Protein AF-A0A2V7U516-F1 (afdb_monomer)

Foldseek 3Di:
DQDDLVNLLVLLQVLQQVLQVLQVFQKKFKDFQQDTDYIDHDPPDPCVVVVRVLCNVLVNVVLCVVVCVVDDDCPQVSCPPPQQFKWKWKAWLSGMIMITTHNDNVVSVVVSPVSVQVSSVSVCSSPVQSQAHPVRHHDPPPGTDIDIDIGHGDD

Radius of gyration: 14.89 Å; Cα contacts (8 Å, |Δi|>4): 260; chains: 1; bounding box: 39×30×47 Å

pLDDT: mean 84.73, std 13.46, range [38.34, 97.31]

Mean predicted aligned error: 6.17 Å

Solvent-accessible surface area (backbone atoms only — not comparable to full-atom values): 8641 Å² total; per-residue (Å²): 132,84,81,51,69,65,58,39,52,51,52,42,50,53,37,46,40,49,42,19,57,72,38,65,26,56,30,23,36,34,28,36,72,67,38,74,77,47,74,33,76,35,96,82,59,87,57,54,69,61,52,53,49,51,49,41,76,39,29,50,62,56,70,48,48,81,68,33,75,81,46,100,59,76,72,69,64,77,52,65,93,45,64,84,37,12,32,34,35,36,27,40,29,74,49,36,35,38,43,28,36,13,79,50,28,74,86,29,53,73,71,40,49,62,50,49,54,55,39,49,54,41,48,34,74,66,39,62,73,52,54,21,31,80,85,66,50,64,56,92,82,80,60,82,50,73,52,77,47,68,45,74,41,72,128

Nearest PDB structures (foldseek):
  6hjm-assembly9_P  TM=5.797E-01  e=9.572E-05  Myxococcus xanthus
  6hjm-assembly2_E  TM=5.853E-01  e=1.375E-04  Myxococcus xanthus
  6izw-assembly1_B  TM=5.932E-01  e=2.515E-04  Myxococcus xanthus DK 1622
  4arz-assembly1_B  TM=5.040E-01  e=5.098E-02  Saccharomyces cerevisiae
  5yk3-assembly2_B  TM=4.977E-01  e=1.705E-01  Homo sapiens

Secondary structure (DSSP, 8-state):
-PPPHHHHHHHHHHHHHHHHHHTT-SEEEEEETTEEEEEEE-TT-S-HHHHHHHHHHHHHHHTTHHHHTTS---SGGGGTT--S-EEEEEEETTTEEEEEEES-HHHHTTTTHHHHHHHHHHHHHH-GGGGB-TTS-B-TTSS--EEEEEEPPP-

Structure (mmCIF, N/CA/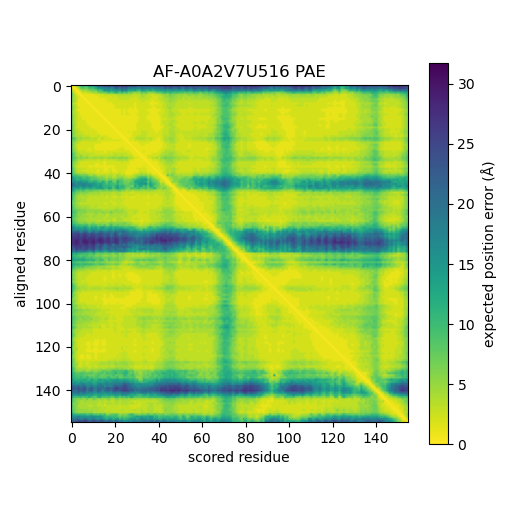C/O backbone):
data_AF-A0A2V7U516-F1
#
_entry.id   AF-A0A2V7U516-F1
#
loop_
_atom_site.group_PDB
_atom_site.id
_atom_site.type_symbol
_atom_site.label_atom_id
_atom_site.label_alt_id
_atom_site.label_comp_id
_atom_site.label_asym_id
_atom_site.label_entity_id
_atom_site.label_seq_id
_atom_site.pdbx_PDB_ins_code
_atom_site.Cartn_x
_atom_site.Cartn_y
_atom_site.Cartn_z
_atom_site.occupancy
_atom_site.B_iso_or_equiv
_atom_site.auth_seq_id
_atom_site.auth_comp_id
_atom_site.auth_asym_id
_atom_site.auth_atom_id
_atom_site.pdbx_PDB_model_num
ATOM 1 N N . MET A 1 1 ? 10.499 -7.583 -26.159 1.00 53.16 1 MET A N 1
ATOM 2 C CA . MET A 1 1 ? 9.711 -6.338 -26.251 1.00 53.16 1 MET A CA 1
ATOM 3 C C . MET A 1 1 ? 9.783 -5.687 -24.881 1.00 53.16 1 MET A C 1
ATOM 5 O O . MET A 1 1 ? 9.352 -6.319 -23.928 1.00 53.16 1 MET A O 1
ATOM 9 N N . PHE A 1 2 ? 10.430 -4.529 -24.758 1.00 65.62 2 PHE A N 1
ATOM 10 C CA . PHE A 1 2 ? 10.451 -3.785 -23.496 1.00 65.62 2 PHE A CA 1
ATOM 11 C C . PHE A 1 2 ? 9.047 -3.207 -23.264 1.00 65.62 2 PHE A C 1
ATOM 13 O O . PHE A 1 2 ? 8.486 -2.602 -24.178 1.00 65.62 2 PHE A O 1
ATOM 20 N N . GLU A 1 3 ? 8.445 -3.458 -22.099 1.00 76.94 3 GLU A N 1
ATOM 21 C CA . GLU A 1 3 ? 7.191 -2.798 -21.708 1.00 76.94 3 GLU A CA 1
ATOM 22 C C . GLU A 1 3 ? 7.465 -1.294 -21.551 1.00 76.94 3 GLU A C 1
ATOM 24 O O . GLU A 1 3 ? 8.497 -0.905 -21.001 1.00 76.94 3 GLU A O 1
ATOM 29 N N . SER A 1 4 ? 6.579 -0.434 -22.066 1.00 90.56 4 SER A N 1
ATOM 30 C CA . SER A 1 4 ? 6.729 1.009 -21.871 1.00 90.56 4 SER A CA 1
ATOM 31 C C . SER A 1 4 ? 6.478 1.369 -20.408 1.00 90.56 4 SER A C 1
ATOM 33 O O . SER A 1 4 ? 5.684 0.731 -19.712 1.00 90.56 4 SER A O 1
ATOM 35 N N . ARG A 1 5 ? 7.135 2.432 -19.939 1.00 91.38 5 ARG A N 1
ATOM 36 C CA . ARG A 1 5 ? 6.955 2.936 -18.573 1.00 91.38 5 ARG A CA 1
ATOM 37 C C . ARG A 1 5 ? 5.501 3.323 -18.278 1.00 91.38 5 ARG A C 1
ATOM 39 O O . ARG A 1 5 ? 5.035 3.105 -17.167 1.00 91.38 5 ARG A O 1
ATOM 46 N N . GLU A 1 6 ? 4.791 3.853 -19.271 1.00 93.44 6 GLU A N 1
ATOM 47 C CA . GLU A 1 6 ? 3.363 4.188 -19.175 1.00 93.44 6 GLU A CA 1
ATOM 48 C C . GLU A 1 6 ? 2.504 2.942 -18.963 1.00 93.44 6 GLU A C 1
ATOM 50 O O . GLU A 1 6 ? 1.717 2.899 -18.023 1.00 93.44 6 GLU A O 1
ATOM 55 N N . ARG A 1 7 ? 2.734 1.882 -19.748 1.00 94.06 7 ARG A N 1
ATOM 56 C CA . ARG A 1 7 ? 2.015 0.616 -19.583 1.00 94.06 7 ARG A CA 1
ATOM 57 C C . ARG A 1 7 ? 2.249 0.006 -18.201 1.00 94.06 7 ARG A C 1
ATOM 59 O O . ARG A 1 7 ? 1.310 -0.472 -17.580 1.00 94.06 7 ARG A O 1
ATOM 66 N N . LEU A 1 8 ? 3.484 0.053 -17.701 1.00 94.62 8 LEU A N 1
ATOM 67 C CA . LEU A 1 8 ? 3.796 -0.405 -16.344 1.00 94.62 8 LEU A CA 1
ATOM 68 C C . LEU A 1 8 ? 3.081 0.430 -15.273 1.00 94.62 8 LEU A C 1
ATOM 70 O O . LEU A 1 8 ? 2.598 -0.134 -14.297 1.00 94.62 8 LEU A O 1
ATOM 74 N N . ALA A 1 9 ? 2.991 1.752 -15.449 1.00 96.12 9 ALA A N 1
ATOM 75 C CA . ALA A 1 9 ? 2.237 2.617 -14.544 1.00 96.12 9 ALA A CA 1
ATOM 76 C C . ALA A 1 9 ? 0.739 2.273 -14.542 1.00 96.12 9 ALA A C 1
ATOM 78 O O . ALA A 1 9 ? 0.125 2.234 -13.477 1.00 96.12 9 ALA A O 1
ATOM 79 N N . ASP A 1 10 ? 0.157 1.982 -15.705 1.00 96.31 10 ASP A N 1
ATOM 80 C CA . ASP A 1 10 ? -1.246 1.577 -15.812 1.00 96.31 10 ASP A CA 1
ATOM 81 C C . ASP A 1 10 ? -1.497 0.204 -15.188 1.00 96.31 10 ASP A C 1
ATOM 83 O O . ASP A 1 10 ? -2.472 0.044 -14.452 1.00 96.31 10 ASP A O 1
ATOM 87 N N . ASP A 1 11 ? -0.600 -0.761 -15.400 1.00 96.06 11 ASP A N 1
ATOM 88 C CA . ASP A 1 11 ? -0.662 -2.073 -14.748 1.00 96.06 11 ASP A CA 1
ATOM 89 C C . ASP A 1 11 ? -0.579 -1.934 -13.215 1.00 96.06 11 ASP A C 1
ATOM 91 O O . ASP A 1 11 ? -1.328 -2.589 -12.489 1.00 96.06 11 ASP A O 1
ATOM 95 N N . ILE A 1 12 ? 0.294 -1.051 -12.710 1.00 97.25 12 ILE A N 1
ATOM 96 C CA . ILE A 1 12 ? 0.409 -0.742 -11.275 1.00 97.25 12 ILE A CA 1
ATOM 97 C C . ILE A 1 12 ? -0.903 -0.168 -10.736 1.00 97.25 12 ILE A C 1
ATOM 99 O O . ILE A 1 12 ? -1.378 -0.633 -9.702 1.00 97.25 12 ILE A O 1
ATOM 103 N N . ARG A 1 13 ? -1.517 0.800 -11.429 1.00 97.06 13 ARG A N 1
ATOM 104 C CA . ARG A 1 13 ? -2.806 1.383 -11.014 1.00 97.06 13 ARG A CA 1
ATOM 105 C C . ARG A 1 13 ? -3.927 0.347 -11.002 1.00 97.06 13 ARG A C 1
ATOM 107 O O . ARG A 1 13 ? -4.697 0.313 -10.049 1.00 97.06 13 ARG A O 1
ATOM 114 N N . HIS A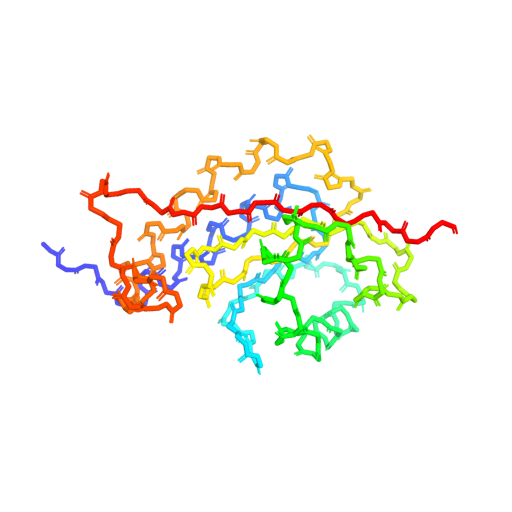 1 14 ? -3.994 -0.522 -12.011 1.00 96.19 14 HIS A N 1
ATOM 115 C CA . HIS A 1 14 ? -4.990 -1.596 -12.059 1.00 96.19 14 HIS A CA 1
ATOM 116 C C . HIS A 1 14 ? -4.816 -2.591 -10.910 1.00 96.19 14 HIS A C 1
ATOM 118 O O . HIS A 1 14 ? -5.796 -2.973 -10.275 1.00 96.19 14 HIS A O 1
ATOM 124 N N . LEU A 1 15 ? -3.578 -2.995 -10.615 1.00 96.69 15 LEU A N 1
ATOM 125 C CA . LEU A 1 15 ? -3.292 -3.893 -9.497 1.00 96.69 15 LEU A CA 1
ATOM 126 C C . LEU A 1 15 ? -3.583 -3.229 -8.148 1.00 96.69 15 LEU A C 1
ATOM 128 O O . LEU A 1 15 ? -4.153 -3.875 -7.275 1.00 96.69 15 LEU A O 1
ATOM 132 N N . LEU A 1 16 ? -3.251 -1.947 -7.988 1.00 97.19 16 LEU A N 1
ATOM 133 C CA . LEU A 1 16 ? -3.580 -1.172 -6.791 1.00 97.19 16 LEU A CA 1
ATOM 134 C C . LEU A 1 16 ? -5.099 -1.094 -6.570 1.00 97.19 16 LEU A C 1
ATOM 136 O O . LEU A 1 16 ? -5.571 -1.349 -5.464 1.00 97.19 16 LEU A O 1
ATOM 140 N N . ALA A 1 17 ? -5.866 -0.815 -7.626 1.00 95.69 17 ALA A N 1
ATOM 141 C CA . ALA A 1 17 ? -7.324 -0.803 -7.568 1.00 95.69 17 ALA A CA 1
ATOM 142 C C . ALA A 1 17 ? -7.910 -2.191 -7.259 1.00 95.69 17 ALA A C 1
ATOM 144 O O . ALA A 1 17 ? -8.879 -2.287 -6.510 1.00 95.69 17 ALA A O 1
ATOM 145 N N . ALA A 1 18 ? -7.311 -3.264 -7.785 1.00 94.94 18 ALA A N 1
ATOM 146 C CA . ALA A 1 18 ? -7.719 -4.631 -7.473 1.00 94.94 18 ALA A CA 1
ATOM 147 C C . ALA A 1 18 ? -7.471 -4.982 -5.998 1.00 94.94 18 ALA A C 1
ATOM 149 O O . ALA A 1 18 ? -8.347 -5.560 -5.368 1.00 94.94 18 ALA A O 1
ATOM 150 N N . VAL A 1 19 ? -6.320 -4.592 -5.432 1.00 95.44 19 VAL A N 1
ATOM 151 C CA . VAL A 1 19 ? -6.044 -4.772 -3.995 1.00 95.44 19 VAL A CA 1
ATOM 152 C C . VAL A 1 19 ? -7.051 -3.997 -3.147 1.00 95.44 19 VAL A C 1
ATOM 154 O O . VAL A 1 19 ? -7.599 -4.558 -2.206 1.00 95.44 19 VAL A O 1
ATOM 157 N N . ARG A 1 20 ? -7.329 -2.733 -3.499 1.00 95.62 20 ARG A N 1
ATOM 158 C CA . ARG A 1 20 ? -8.353 -1.932 -2.818 1.00 95.62 20 ARG A CA 1
ATOM 159 C C . ARG A 1 20 ? -9.711 -2.629 -2.847 1.00 95.62 20 ARG A C 1
ATOM 161 O O . ARG A 1 20 ? -10.354 -2.726 -1.815 1.00 95.62 20 ARG A O 1
ATOM 168 N N . HIS A 1 21 ? -10.143 -3.095 -4.017 1.00 94.44 21 HIS A N 1
ATOM 169 C CA . HIS A 1 21 ? -11.448 -3.731 -4.176 1.00 94.44 21 HIS A CA 1
ATOM 170 C C . HIS A 1 21 ? -11.555 -5.049 -3.399 1.00 94.44 21 HIS A C 1
ATOM 172 O O . HIS A 1 21 ? -12.565 -5.276 -2.746 1.00 94.44 21 HIS A O 1
ATOM 178 N N . GLU A 1 22 ? -10.508 -5.878 -3.419 1.00 94.31 22 GLU A N 1
ATOM 179 C CA . GLU A 1 22 ? -10.447 -7.123 -2.638 1.00 94.31 22 GLU A CA 1
ATOM 180 C C . GLU A 1 22 ? -10.549 -6.859 -1.128 1.00 94.31 22 GLU A C 1
ATOM 182 O O . GLU A 1 22 ? -11.123 -7.655 -0.394 1.00 94.31 22 GLU A O 1
ATOM 187 N N . ALA A 1 23 ? -10.010 -5.727 -0.672 1.00 93.56 23 ALA A N 1
ATOM 188 C CA . ALA A 1 23 ? -10.064 -5.306 0.721 1.00 93.56 23 ALA A CA 1
ATOM 189 C C . ALA A 1 23 ? -11.372 -4.587 1.109 1.00 93.56 23 ALA A C 1
ATOM 191 O O . ALA A 1 23 ? -11.475 -4.130 2.242 1.00 93.56 23 ALA A O 1
ATOM 192 N N . ASP A 1 24 ? -12.326 -4.411 0.186 1.00 93.38 24 ASP A N 1
ATOM 193 C CA . ASP A 1 24 ? -13.473 -3.499 0.353 1.00 93.38 24 ASP A CA 1
ATOM 194 C C . ASP A 1 24 ? -13.038 -2.082 0.793 1.00 93.38 24 ASP A C 1
ATOM 196 O O . ASP A 1 24 ? -13.650 -1.416 1.623 1.00 93.38 24 ASP A O 1
ATOM 200 N N . GLY A 1 25 ? -11.883 -1.644 0.285 1.00 92.00 25 GLY A N 1
ATOM 201 C CA . GLY A 1 25 ? -11.200 -0.447 0.746 1.00 92.00 25 GLY A CA 1
ATOM 202 C C . GLY A 1 25 ? -11.758 0.840 0.146 1.00 92.00 25 GLY A C 1
ATOM 203 O O . GLY A 1 25 ? -11.985 0.944 -1.066 1.00 92.00 25 GLY A O 1
ATOM 204 N N . ARG A 1 26 ? -11.854 1.877 0.978 1.00 92.38 26 ARG A N 1
ATOM 205 C CA . ARG A 1 26 ? -12.225 3.239 0.557 1.00 92.38 26 ARG A CA 1
ATOM 206 C C . ARG A 1 26 ? -11.081 3.962 -0.146 1.00 92.38 26 ARG A C 1
ATOM 208 O O . ARG A 1 26 ? -11.295 4.866 -0.942 1.00 92.38 26 ARG A O 1
ATOM 215 N N . TYR A 1 27 ? -9.845 3.555 0.126 1.00 94.75 27 TYR A N 1
ATOM 216 C CA . TYR A 1 27 ? -8.661 4.164 -0.466 1.00 94.75 27 TYR A CA 1
ATOM 217 C C . TYR A 1 27 ? -7.484 3.198 -0.418 1.00 94.75 27 TYR A C 1
ATOM 219 O O . TYR A 1 27 ? -7.294 2.480 0.564 1.00 94.75 27 TYR A O 1
ATOM 227 N N . ALA A 1 28 ? -6.659 3.215 -1.461 1.00 96.06 28 ALA A N 1
ATOM 228 C CA . ALA A 1 28 ? -5.356 2.570 -1.438 1.00 96.06 28 ALA A CA 1
ATOM 229 C C . ALA A 1 28 ? -4.300 3.458 -2.087 1.00 96.06 28 ALA A C 1
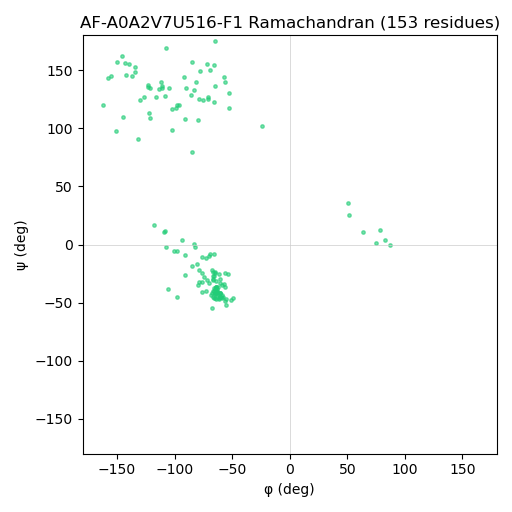ATOM 231 O O . ALA A 1 28 ? -4.564 4.124 -3.087 1.00 96.06 28 ALA A O 1
ATOM 232 N N . CYS A 1 29 ? -3.076 3.429 -1.574 1.00 97.19 29 CYS A N 1
ATOM 233 C CA . CYS A 1 29 ? -1.961 4.111 -2.211 1.00 97.19 29 CYS A CA 1
ATOM 234 C C . CYS A 1 29 ? -0.652 3.339 -2.092 1.00 97.19 29 CYS A C 1
ATOM 236 O O . CYS A 1 29 ? -0.455 2.516 -1.199 1.00 97.19 29 CYS A O 1
ATOM 238 N N . LEU A 1 30 ? 0.249 3.630 -3.027 1.00 97.31 30 LEU A N 1
ATOM 239 C CA . LEU A 1 30 ? 1.655 3.260 -2.969 1.00 97.31 30 LEU A CA 1
ATOM 240 C C . LEU A 1 30 ? 2.459 4.503 -2.636 1.00 97.31 30 LEU A C 1
ATOM 242 O O . LEU A 1 30 ? 2.250 5.552 -3.244 1.00 97.31 30 LEU A O 1
ATOM 246 N N . MET A 1 31 ? 3.403 4.377 -1.717 1.00 96.19 31 MET A N 1
ATOM 247 C CA . MET A 1 31 ? 4.204 5.495 -1.242 1.00 96.19 31 MET A CA 1
ATOM 248 C C . MET A 1 31 ? 5.668 5.113 -1.054 1.00 96.19 31 MET A C 1
ATOM 250 O O . MET A 1 31 ? 6.017 3.956 -0.827 1.00 96.19 31 MET A O 1
ATOM 254 N N . GLU A 1 32 ? 6.508 6.133 -1.131 1.00 93.75 32 GLU A N 1
ATOM 255 C CA . GLU A 1 32 ? 7.866 6.160 -0.594 1.00 93.75 32 GLU A CA 1
ATOM 256 C C . GLU A 1 32 ? 7.877 7.069 0.645 1.00 93.75 32 GLU A C 1
ATOM 258 O O . GLU A 1 32 ? 6.913 7.811 0.870 1.00 93.75 32 GLU A O 1
ATOM 263 N N . PRO A 1 33 ? 8.959 7.078 1.441 1.00 89.62 33 PRO A N 1
ATOM 264 C CA . PRO A 1 33 ? 9.090 8.040 2.528 1.00 89.62 33 PRO A CA 1
ATOM 265 C C . PRO A 1 33 ? 8.885 9.481 2.028 1.00 89.62 33 PRO A C 1
ATOM 267 O O . PRO A 1 33 ? 9.641 9.970 1.186 1.00 89.62 33 PRO A O 1
ATOM 270 N N . GLY A 1 34 ? 7.855 10.157 2.542 1.00 87.75 34 GLY A N 1
ATOM 271 C CA . GLY A 1 34 ? 7.543 11.554 2.236 1.00 87.75 34 GLY A CA 1
ATOM 272 C C . GLY A 1 34 ? 6.748 11.804 0.952 1.00 87.75 34 GLY A C 1
ATOM 273 O O . GLY A 1 34 ? 6.556 12.972 0.617 1.00 87.75 34 GLY A O 1
ATOM 274 N N . ARG A 1 35 ? 6.308 10.775 0.206 1.00 91.50 35 ARG A N 1
ATOM 275 C CA . ARG A 1 35 ? 5.475 10.990 -0.995 1.00 91.50 35 ARG A CA 1
ATOM 276 C C . ARG A 1 35 ? 4.586 9.811 -1.380 1.00 91.50 35 ARG A C 1
ATOM 278 O O . ARG A 1 35 ? 5.013 8.658 -1.351 1.00 91.50 35 ARG A O 1
ATOM 285 N N . ILE A 1 36 ? 3.398 10.124 -1.889 1.00 95.06 36 ILE A N 1
ATOM 286 C CA . ILE A 1 36 ? 2.530 9.168 -2.589 1.00 95.06 36 ILE A CA 1
ATOM 287 C C . ILE A 1 36 ? 2.968 9.059 -4.060 1.00 95.06 36 ILE A C 1
ATOM 289 O O . ILE A 1 36 ? 3.218 10.060 -4.729 1.00 95.06 36 ILE A O 1
ATOM 293 N N . LEU A 1 37 ? 3.091 7.828 -4.556 1.00 95.69 37 LEU A N 1
ATOM 294 C CA . LEU A 1 37 ? 3.491 7.489 -5.926 1.00 95.69 37 LEU A CA 1
ATOM 295 C C . LEU A 1 37 ? 2.286 7.193 -6.823 1.00 95.69 37 LEU A C 1
ATOM 297 O O . LEU A 1 37 ? 2.233 7.641 -7.967 1.00 95.69 37 LEU A O 1
ATOM 301 N N . PHE A 1 38 ? 1.350 6.398 -6.305 1.00 96.81 38 PHE A N 1
ATOM 302 C CA . PHE A 1 38 ? 0.124 5.985 -6.981 1.00 96.81 38 PHE A CA 1
ATOM 303 C C . PHE A 1 38 ? -1.007 5.950 -5.964 1.00 96.81 38 PHE A C 1
ATOM 305 O O . PHE A 1 38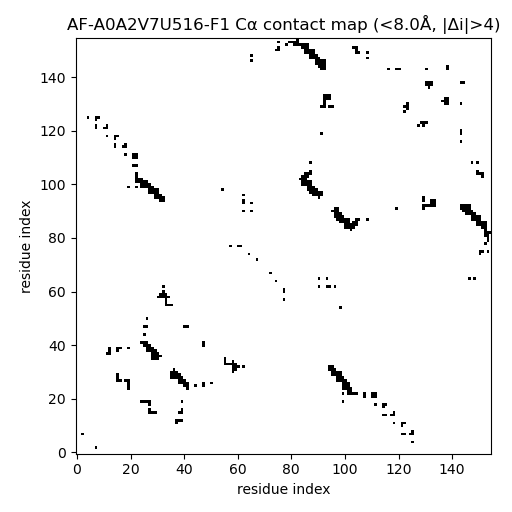 ? -0.790 5.573 -4.814 1.00 96.81 38 PHE A O 1
ATOM 312 N N . GLU A 1 39 ? -2.209 6.292 -6.401 1.00 95.75 39 GLU A N 1
ATOM 313 C CA . GLU A 1 39 ? -3.409 6.285 -5.574 1.00 95.75 39 GLU A CA 1
ATOM 314 C C . GLU A 1 39 ? -4.562 5.618 -6.325 1.00 95.75 39 GLU A C 1
ATOM 316 O O . GLU A 1 39 ? -4.639 5.653 -7.556 1.00 95.75 39 GLU A O 1
ATOM 321 N N . SER A 1 40 ? -5.433 4.975 -5.561 1.00 95.50 40 SER A N 1
ATOM 322 C CA . SER A 1 40 ? -6.708 4.427 -5.991 1.00 95.50 40 SER A CA 1
ATOM 323 C C . SER A 1 40 ? -7.761 4.888 -4.981 1.00 95.50 40 SER A C 1
ATOM 325 O O . SER A 1 40 ? -7.980 4.194 -3.987 1.00 95.50 40 SER A O 1
ATOM 327 N N . PRO A 1 41 ? -8.397 6.040 -5.216 1.00 93.25 41 PRO A N 1
ATOM 328 C CA . PRO A 1 41 ? -9.605 6.443 -4.504 1.00 93.25 41 PRO A CA 1
ATOM 329 C C . PRO A 1 41 ? -10.809 5.529 -4.802 1.00 93.25 41 PRO A C 1
ATOM 331 O O . PRO A 1 41 ? -10.879 4.899 -5.866 1.00 93.25 41 PRO A O 1
ATOM 334 N N . GLU A 1 42 ? -11.758 5.448 -3.874 1.00 87.88 42 GLU A N 1
ATOM 335 C CA . GLU A 1 42 ? -13.112 4.977 -4.144 1.00 87.88 42 GLU A CA 1
ATOM 336 C C . GLU A 1 42 ? -13.917 6.116 -4.799 1.00 87.88 42 GLU A C 1
ATOM 338 O O . GLU A 1 42 ? -14.063 7.183 -4.215 1.00 87.88 42 GLU A O 1
ATOM 343 N N . PRO A 1 43 ? -14.525 5.914 -5.982 1.00 77.62 43 PRO A N 1
ATOM 344 C CA . PRO A 1 43 ? -15.130 7.008 -6.751 1.00 77.62 43 PRO A CA 1
ATOM 345 C C . PRO A 1 43 ? -16.161 7.885 -6.016 1.00 77.62 43 PRO A C 1
ATOM 347 O O . PRO A 1 43 ? -16.377 9.027 -6.419 1.00 77.62 43 PRO A O 1
ATOM 350 N N . GLU A 1 44 ? -16.824 7.357 -4.983 1.00 76.50 44 GLU A N 1
ATOM 351 C CA . GLU A 1 44 ? -17.884 8.044 -4.234 1.00 76.50 44 GLU A CA 1
ATOM 352 C C . GLU A 1 44 ? -17.455 8.501 -2.828 1.00 76.50 44 GLU A C 1
ATOM 354 O O . GLU A 1 44 ? -18.240 9.147 -2.122 1.00 76.50 44 GLU A O 1
ATOM 359 N N . ALA A 1 45 ? -16.222 8.208 -2.403 1.00 71.56 45 ALA A N 1
ATOM 360 C CA . ALA A 1 45 ? -15.766 8.550 -1.066 1.00 71.56 45 ALA A CA 1
ATOM 361 C C . ALA A 1 45 ? -15.563 10.070 -0.925 1.00 71.56 45 ALA A C 1
ATOM 363 O O . ALA A 1 45 ? -14.858 10.728 -1.686 1.00 71.56 45 ALA A O 1
ATOM 364 N N . ARG A 1 46 ? -16.212 10.663 0.084 1.00 67.75 46 ARG A N 1
ATOM 365 C CA . ARG A 1 46 ? -16.181 12.119 0.328 1.00 67.75 46 ARG A CA 1
ATOM 366 C C . ARG A 1 46 ? -14.980 12.586 1.151 1.00 67.75 46 ARG A C 1
ATOM 368 O O . ARG A 1 46 ? -14.668 13.773 1.140 1.00 67.75 46 ARG A O 1
ATOM 375 N N . GLU A 1 47 ? -14.321 11.675 1.864 1.00 69.12 47 GLU A N 1
ATOM 376 C CA . GLU A 1 47 ? -13.279 11.989 2.857 1.00 69.12 47 GLU A CA 1
ATOM 377 C C . GLU A 1 47 ? -11.859 11.607 2.407 1.00 69.12 47 GLU A C 1
ATOM 379 O O . GLU A 1 47 ? -10.904 11.678 3.180 1.00 69.12 47 GLU A O 1
ATOM 384 N N . GLU A 1 48 ? -11.685 11.271 1.129 1.00 74.69 48 GLU A N 1
ATOM 385 C CA . GLU A 1 48 ? -10.405 10.817 0.567 1.00 74.69 48 GLU A CA 1
ATOM 386 C C . GLU A 1 48 ? -9.276 11.820 0.759 1.00 74.69 48 GLU A C 1
ATOM 388 O O . GLU A 1 48 ? -8.128 11.441 0.973 1.00 74.69 48 GLU A O 1
ATOM 393 N N . TRP A 1 49 ? -9.594 13.115 0.727 1.00 82.25 49 TRP A N 1
ATOM 394 C CA . TRP A 1 49 ? -8.598 14.162 0.911 1.00 82.25 49 TRP A CA 1
ATOM 395 C C . TRP A 1 49 ? -7.982 14.144 2.316 1.00 82.25 49 TRP A C 1
ATOM 397 O O . TRP A 1 49 ? -6.779 14.367 2.462 1.00 82.25 49 TRP A O 1
ATOM 407 N N . ALA A 1 50 ? -8.788 13.873 3.348 1.00 87.44 50 ALA A N 1
ATOM 408 C CA . ALA A 1 50 ? -8.307 13.793 4.725 1.00 87.44 50 ALA A CA 1
ATOM 409 C C . ALA A 1 50 ? -7.399 12.571 4.907 1.00 87.44 50 ALA A C 1
ATOM 411 O O . ALA A 1 50 ? -6.305 12.692 5.457 1.00 87.44 50 ALA A O 1
ATOM 412 N N . LEU A 1 51 ? -7.807 11.430 4.349 1.00 88.44 51 LEU A N 1
ATOM 413 C 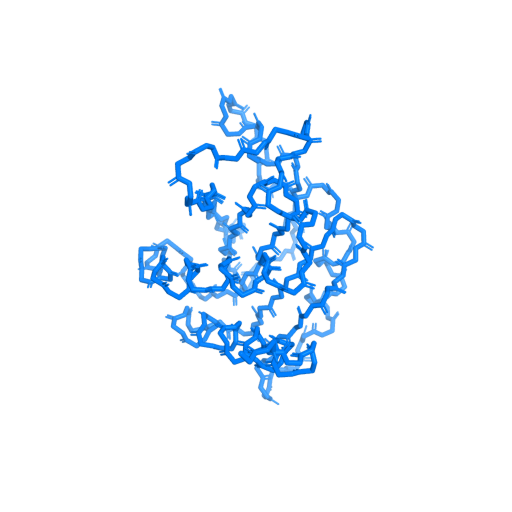CA . LEU A 1 51 ? -7.048 10.186 4.399 1.00 88.44 51 LEU A CA 1
ATOM 414 C C . LEU A 1 51 ? -5.733 10.262 3.615 1.00 88.44 51 LEU A C 1
ATOM 416 O O . LEU A 1 51 ? -4.674 9.885 4.116 1.00 88.44 51 LEU A O 1
ATOM 420 N N . ARG A 1 52 ? -5.780 10.812 2.397 1.00 91.81 52 ARG A N 1
ATOM 421 C CA . ARG A 1 52 ? -4.598 11.073 1.569 1.00 91.81 52 ARG A CA 1
ATOM 422 C C . ARG A 1 52 ? -3.595 11.939 2.324 1.00 91.81 52 ARG A C 1
ATOM 424 O O . ARG A 1 52 ? -2.412 11.614 2.349 1.00 91.81 52 ARG A O 1
ATOM 431 N N . ARG A 1 53 ? -4.069 13.016 2.958 1.00 90.38 53 ARG A N 1
ATOM 432 C CA . ARG A 1 53 ? -3.230 13.928 3.738 1.00 90.38 53 ARG A CA 1
ATOM 433 C C . ARG A 1 53 ? -2.617 13.244 4.960 1.00 90.38 53 ARG A C 1
ATOM 435 O O . ARG A 1 53 ? -1.416 13.383 5.163 1.00 90.38 53 ARG A O 1
ATOM 442 N N . LEU A 1 54 ? -3.405 12.484 5.722 1.00 90.19 54 LEU A N 1
ATOM 443 C CA . LEU A 1 54 ? -2.914 11.697 6.855 1.00 90.19 54 LEU A CA 1
ATOM 444 C C . LEU A 1 54 ? -1.782 10.758 6.413 1.00 90.19 54 LEU A C 1
ATOM 446 O O . LEU A 1 54 ? -0.693 10.786 6.979 1.00 90.19 54 LEU A O 1
ATOM 450 N N . LEU A 1 55 ? -2.007 9.965 5.363 1.00 91.44 55 LEU A N 1
ATOM 451 C CA . LEU A 1 55 ? -1.017 9.012 4.858 1.00 91.44 55 LEU A CA 1
ATOM 452 C C . LEU A 1 55 ? 0.239 9.702 4.316 1.00 91.44 55 LEU A C 1
ATOM 454 O O . LEU A 1 55 ? 1.342 9.201 4.513 1.00 91.44 55 LEU A O 1
ATOM 458 N N . GLU A 1 56 ? 0.101 10.856 3.668 1.00 91.19 56 GLU A N 1
ATOM 459 C CA . GLU A 1 56 ? 1.238 11.645 3.190 1.00 91.19 56 GLU A CA 1
ATOM 460 C C . GLU A 1 56 ? 2.074 12.194 4.363 1.00 91.19 56 GLU A C 1
ATOM 462 O O . GLU A 1 56 ? 3.294 12.006 4.380 1.00 91.19 56 GLU A O 1
ATOM 467 N N . GLU A 1 57 ? 1.428 12.765 5.387 1.00 90.38 57 GLU A N 1
ATOM 468 C CA . GLU A 1 57 ? 2.069 13.289 6.605 1.00 90.38 57 GLU A CA 1
ATOM 469 C C . GLU A 1 57 ? 2.759 12.185 7.429 1.00 90.38 57 GLU A C 1
ATOM 471 O O . GLU A 1 57 ? 3.839 12.401 7.983 1.00 90.38 57 GLU A O 1
ATOM 476 N N . ARG A 1 58 ? 2.170 10.983 7.484 1.00 89.12 58 ARG A N 1
ATOM 477 C CA . ARG A 1 58 ? 2.703 9.834 8.241 1.00 89.12 58 ARG A CA 1
ATOM 478 C C . ARG A 1 58 ? 3.627 8.929 7.426 1.00 89.12 58 ARG A C 1
ATOM 480 O O . ARG A 1 58 ? 4.293 8.073 8.008 1.00 89.12 58 ARG A O 1
ATOM 487 N N . SER A 1 59 ? 3.726 9.136 6.110 1.00 89.31 59 SER A N 1
ATOM 488 C CA . SER A 1 59 ? 4.423 8.243 5.171 1.00 89.31 59 SER A CA 1
ATOM 489 C C . SER A 1 59 ? 5.831 7.858 5.621 1.00 89.31 59 SER A C 1
ATOM 491 O O . SER A 1 59 ? 6.166 6.681 5.612 1.00 89.31 59 SER A O 1
ATOM 493 N N . ALA A 1 60 ? 6.652 8.809 6.073 1.00 87.25 60 ALA A N 1
ATOM 494 C CA . ALA A 1 60 ? 8.012 8.524 6.535 1.00 87.25 60 ALA A CA 1
ATOM 495 C C . ALA A 1 60 ? 8.050 7.666 7.813 1.00 87.25 60 ALA A C 1
ATOM 497 O O . ALA A 1 60 ? 8.904 6.789 7.937 1.00 87.25 60 ALA A O 1
ATOM 498 N N . ALA A 1 61 ? 7.119 7.893 8.744 1.00 87.50 61 ALA A N 1
ATOM 499 C CA . ALA A 1 61 ? 7.046 7.155 10.001 1.00 87.50 61 ALA A CA 1
ATOM 500 C C . ALA A 1 61 ? 6.594 5.700 9.786 1.00 87.50 61 ALA A C 1
ATOM 502 O O . ALA A 1 61 ? 7.110 4.804 10.455 1.00 87.50 61 ALA A O 1
ATOM 503 N N . LEU A 1 62 ? 5.723 5.443 8.800 1.00 88.25 62 LEU A N 1
ATOM 504 C CA . LEU A 1 62 ? 5.256 4.091 8.463 1.00 88.25 62 LEU A CA 1
ATOM 505 C C . LEU A 1 62 ? 6.409 3.134 8.140 1.00 88.25 62 LEU A C 1
ATOM 507 O O . LEU A 1 62 ? 6.374 1.974 8.538 1.00 88.25 62 LEU A O 1
ATOM 511 N N . PHE A 1 63 ? 7.475 3.608 7.490 1.00 88.06 63 PHE A N 1
ATOM 512 C CA . PHE A 1 63 ? 8.632 2.766 7.148 1.00 88.06 63 PHE A CA 1
ATOM 513 C C . PHE A 1 63 ? 9.471 2.321 8.353 1.00 88.06 63 PHE A C 1
ATOM 515 O O . PHE A 1 63 ? 10.348 1.472 8.195 1.00 88.06 63 PHE A O 1
ATOM 522 N N . SER A 1 64 ? 9.206 2.840 9.554 1.00 82.69 64 SER A N 1
ATOM 523 C CA . SER A 1 64 ? 9.811 2.315 10.782 1.00 82.69 64 SER A CA 1
ATOM 524 C C . SER A 1 64 ? 9.127 1.035 11.289 1.00 82.69 64 SER A C 1
ATOM 526 O O . SER A 1 64 ? 9.781 0.241 11.969 1.00 82.69 64 SER A O 1
ATOM 528 N N . LEU A 1 65 ? 7.869 0.781 10.891 1.00 78.31 65 LEU A N 1
ATOM 529 C CA . LEU A 1 65 ? 7.034 -0.318 11.399 1.00 78.31 65 LEU A CA 1
ATOM 530 C C . LEU A 1 65 ? 7.627 -1.723 11.202 1.00 78.31 65 LEU A C 1
ATOM 532 O O . LEU A 1 65 ? 7.655 -2.487 12.168 1.00 78.31 65 LEU A O 1
ATOM 536 N N . PRO A 1 66 ? 8.160 -2.103 10.021 1.00 72.06 66 PRO A N 1
ATOM 537 C CA . PRO A 1 66 ? 8.722 -3.445 9.846 1.00 72.06 66 PRO A CA 1
ATOM 538 C C . PRO A 1 66 ? 9.905 -3.735 10.781 1.00 72.06 66 PRO A C 1
ATOM 540 O O . PRO A 1 66 ? 10.182 -4.894 11.086 1.00 72.06 66 PRO A O 1
ATOM 543 N N . GLY A 1 67 ? 10.617 -2.693 11.227 1.00 61.88 67 GLY A N 1
ATOM 544 C CA . GLY A 1 67 ? 11.714 -2.803 12.189 1.00 61.88 67 GLY A CA 1
ATOM 545 C C . GLY A 1 67 ? 11.235 -2.924 13.636 1.00 61.88 67 GLY A C 1
ATOM 546 O O . GLY A 1 67 ? 11.848 -3.655 14.414 1.00 61.88 67 GLY A O 1
ATOM 547 N N . SER A 1 68 ? 10.135 -2.256 13.990 1.00 56.22 68 SER A N 1
ATOM 548 C CA . SER A 1 68 ? 9.530 -2.306 15.325 1.00 56.22 68 SER A CA 1
ATOM 549 C C . SER A 1 68 ? 8.658 -3.539 15.559 1.00 56.22 68 SER A C 1
ATOM 551 O O . SER A 1 68 ? 8.465 -3.919 16.697 1.00 56.22 68 SER A O 1
ATOM 553 N N . MET A 1 69 ? 8.211 -4.284 14.549 1.00 55.09 69 MET A N 1
ATOM 554 C CA . MET A 1 69 ? 7.485 -5.545 14.808 1.00 55.09 69 MET A CA 1
ATOM 555 C C . MET A 1 69 ? 8.358 -6.688 15.365 1.00 55.09 69 MET A C 1
ATOM 557 O O . MET A 1 69 ? 7.831 -7.702 15.816 1.00 55.09 69 MET A O 1
ATOM 561 N N . ALA A 1 70 ? 9.686 -6.530 15.376 1.00 47.09 70 ALA A N 1
ATOM 562 C CA . ALA A 1 70 ? 10.603 -7.424 16.088 1.00 47.09 70 ALA A CA 1
ATOM 563 C C . ALA A 1 70 ? 10.726 -7.101 17.596 1.00 47.09 70 ALA A C 1
ATOM 565 O O . ALA A 1 70 ? 11.432 -7.812 18.311 1.00 47.09 70 ALA A O 1
ATOM 566 N N . GLY A 1 71 ? 10.049 -6.057 18.089 1.00 38.81 71 GLY A N 1
ATOM 567 C CA . GLY A 1 71 ? 9.968 -5.727 19.510 1.00 38.81 71 GLY A CA 1
ATOM 568 C C . GLY A 1 71 ? 8.808 -4.778 19.799 1.00 38.81 71 GLY A C 1
ATOM 569 O O . GLY A 1 71 ? 8.802 -3.678 19.274 1.00 38.81 71 GLY A O 1
ATOM 570 N N . GLU A 1 72 ? 7.861 -5.208 20.638 1.00 38.34 72 GLU A N 1
ATOM 571 C CA . GLU A 1 72 ? 6.672 -4.465 21.101 1.00 38.34 72 GLU A CA 1
ATOM 572 C C . GLU A 1 72 ? 6.841 -2.930 21.030 1.00 38.34 72 GLU A C 1
ATOM 574 O O . GLU A 1 72 ? 7.524 -2.319 21.852 1.00 38.34 72 GLU A O 1
ATOM 579 N N . GLY A 1 73 ? 6.257 -2.308 19.999 1.00 47.34 73 GLY A N 1
ATOM 580 C CA . GLY A 1 73 ? 6.382 -0.879 19.709 1.00 47.34 73 GLY A CA 1
ATOM 581 C C . GLY A 1 73 ? 5.131 -0.324 19.010 1.00 47.34 73 GLY A C 1
ATOM 582 O O . GLY A 1 73 ? 4.377 -1.095 18.412 1.00 47.34 73 GLY A O 1
ATOM 583 N N . PRO A 1 74 ? 4.884 0.998 19.093 1.00 51.59 74 PRO A N 1
ATOM 584 C CA . PRO A 1 74 ? 3.548 1.593 19.033 1.00 51.59 74 PRO A CA 1
ATOM 585 C C . PRO A 1 74 ? 3.084 1.813 17.587 1.00 51.59 74 PRO A C 1
ATOM 587 O O . PRO A 1 74 ? 3.164 2.915 17.054 1.00 51.59 74 PRO A O 1
ATOM 590 N N . ALA A 1 75 ? 2.603 0.762 16.923 1.00 55.81 75 ALA A N 1
ATOM 591 C CA . ALA A 1 75 ? 1.928 0.920 15.632 1.00 55.81 75 ALA A CA 1
ATOM 592 C C . ALA A 1 75 ? 0.600 1.700 15.761 1.00 55.81 75 ALA A C 1
ATOM 594 O O . ALA A 1 75 ? 0.202 2.380 14.818 1.00 55.81 75 ALA A O 1
ATOM 595 N N . GLU A 1 76 ? -0.035 1.644 16.939 1.00 56.03 76 GLU A N 1
ATOM 596 C CA . GLU A 1 76 ? -1.321 2.289 17.248 1.00 56.03 76 GLU A CA 1
ATOM 597 C C . GLU A 1 76 ? -1.260 3.833 17.243 1.00 56.03 76 GLU A C 1
ATOM 599 O O . GLU A 1 76 ? -2.249 4.475 16.909 1.00 56.03 76 GLU A O 1
ATOM 604 N N . ASP A 1 77 ? -0.101 4.448 17.516 1.00 68.94 77 ASP A N 1
ATOM 605 C CA . ASP A 1 77 ? 0.063 5.920 17.566 1.00 68.94 77 ASP A CA 1
ATOM 606 C C . ASP A 1 77 ? 0.005 6.565 16.160 1.00 68.94 77 ASP A C 1
ATOM 608 O O . ASP A 1 77 ? -0.481 7.677 15.959 1.00 68.94 77 ASP A O 1
ATOM 612 N N . LEU A 1 78 ? 0.429 5.847 15.113 1.00 78.50 78 LEU A N 1
ATOM 613 C CA . LEU A 1 78 ? 0.557 6.440 13.771 1.00 78.50 78 LEU A CA 1
ATOM 614 C C . LEU A 1 78 ? -0.776 6.843 13.129 1.00 78.50 78 LEU A C 1
ATOM 616 O O . LEU A 1 78 ? -0.784 7.716 12.256 1.00 78.50 78 LEU A O 1
ATOM 620 N N . PHE A 1 79 ? -1.870 6.220 13.560 1.00 84.00 79 PHE A N 1
ATOM 621 C CA . PHE A 1 79 ? -3.222 6.455 13.056 1.00 84.00 79 PHE A CA 1
ATOM 622 C C . PHE A 1 79 ? -4.166 6.991 14.139 1.00 84.00 79 PHE A C 1
ATOM 624 O O . PHE A 1 79 ? -5.382 6.974 13.950 1.00 84.00 79 PHE A O 1
ATOM 631 N N . GLU A 1 80 ? -3.625 7.499 15.254 1.00 81.38 80 GLU A N 1
ATOM 632 C CA . GLU A 1 80 ? -4.426 8.108 16.317 1.00 81.38 80 GLU A CA 1
ATOM 633 C C . GLU A 1 80 ? -5.357 9.195 15.744 1.00 81.38 80 GLU A C 1
ATOM 635 O O . GLU A 1 80 ? -4.941 10.071 14.977 1.00 81.38 80 GLU A O 1
ATOM 640 N N . GLY A 1 81 ? -6.642 9.117 16.103 1.00 79.00 81 GLY A N 1
ATOM 641 C CA . GLY A 1 81 ? -7.690 10.021 15.623 1.00 79.00 81 GLY A CA 1
ATOM 642 C C . GLY A 1 81 ? -8.356 9.615 14.303 1.00 79.00 81 GLY A C 1
ATOM 643 O O . GLY A 1 81 ? -9.271 10.313 13.864 1.00 79.00 81 GLY A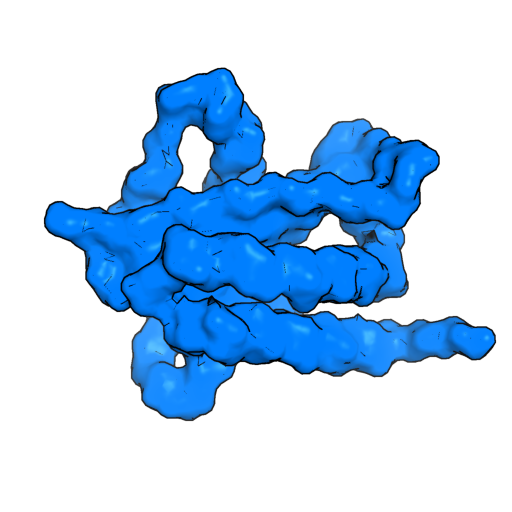 O 1
ATOM 644 N N . TRP A 1 82 ? -7.949 8.504 13.673 1.00 86.50 82 TRP A N 1
ATOM 645 C CA . TRP A 1 82 ? -8.679 7.899 12.555 1.00 86.50 82 TRP A CA 1
ATOM 646 C C . TRP A 1 82 ? -9.479 6.675 13.015 1.00 86.50 82 TRP A C 1
ATOM 648 O O . TRP A 1 82 ? -8.953 5.575 13.146 1.00 86.50 82 TRP A O 1
ATOM 658 N N . GLU A 1 83 ? -10.775 6.865 13.254 1.00 85.31 83 GLU A N 1
ATOM 659 C CA . GLU A 1 83 ? -11.653 5.830 13.836 1.00 85.31 83 GLU A CA 1
ATOM 660 C C . GLU A 1 83 ? -12.467 5.053 12.786 1.00 85.31 83 GLU A C 1
ATOM 662 O O . GLU A 1 83 ? -13.210 4.125 13.106 1.00 85.31 83 GLU A O 1
ATOM 667 N N . GLN A 1 84 ? -12.384 5.457 11.519 1.00 86.50 84 GLN A N 1
ATOM 668 C CA . GLN A 1 84 ? -13.345 5.024 10.506 1.00 86.50 84 GLN A CA 1
ATOM 669 C C . GLN A 1 84 ? -12.930 3.756 9.753 1.00 86.50 84 GLN A C 1
ATOM 671 O O . GLN A 1 84 ? -13.800 3.048 9.251 1.00 86.50 84 GLN A O 1
ATOM 676 N N . ASP A 1 85 ? -11.628 3.486 9.660 1.00 90.88 85 ASP A N 1
ATOM 677 C CA . ASP A 1 85 ? -11.071 2.348 8.929 1.00 90.88 85 ASP A CA 1
ATOM 678 C C . ASP A 1 85 ? -10.012 1.640 9.761 1.00 90.88 85 ASP A C 1
ATOM 680 O O . ASP A 1 85 ? -9.290 2.269 10.538 1.00 90.88 85 ASP A O 1
ATOM 684 N N . ASP A 1 86 ? -9.862 0.352 9.482 1.00 92.25 86 ASP A N 1
ATOM 685 C CA . ASP A 1 86 ? -8.631 -0.370 9.749 1.00 92.25 86 ASP A CA 1
ATOM 686 C C . ASP A 1 86 ? -7.664 -0.170 8.566 1.00 92.25 86 ASP A C 1
ATOM 688 O O . ASP A 1 86 ? -8.065 0.114 7.430 1.00 92.25 86 ASP A O 1
ATOM 692 N N . PHE A 1 87 ? -6.370 -0.349 8.812 1.00 92.19 87 PHE A N 1
ATOM 693 C CA . PHE A 1 87 ? -5.327 -0.197 7.807 1.00 92.19 87 PHE A CA 1
ATOM 694 C C . PHE A 1 87 ? -4.601 -1.507 7.544 1.00 92.19 87 PHE A C 1
ATOM 696 O O . PHE A 1 87 ? -4.017 -2.112 8.444 1.00 92.19 87 PHE A O 1
ATOM 703 N N . LEU A 1 88 ? -4.547 -1.891 6.271 1.00 93.50 88 LEU A N 1
ATOM 704 C CA . LEU A 1 88 ? -3.630 -2.907 5.778 1.00 93.50 88 LEU A CA 1
ATOM 705 C C . LEU A 1 88 ? -2.407 -2.225 5.164 1.00 93.50 88 LEU A C 1
ATOM 707 O O . LEU A 1 88 ? -2.514 -1.472 4.193 1.00 93.50 88 LEU A O 1
ATOM 711 N N . LEU A 1 89 ? -1.231 -2.517 5.711 1.00 94.38 89 LEU A N 1
ATOM 712 C CA . LEU A 1 89 ? 0.049 -2.011 5.235 1.00 94.38 89 LEU A CA 1
ATOM 713 C C . LEU A 1 89 ? 0.884 -3.159 4.676 1.00 94.38 89 LEU A C 1
ATOM 715 O O . LEU A 1 89 ? 1.032 -4.194 5.322 1.00 94.38 89 LEU A O 1
ATOM 719 N N . ALA A 1 90 ? 1.482 -2.977 3.502 1.00 93.31 90 ALA A N 1
ATOM 720 C CA . ALA A 1 90 ? 2.429 -3.940 2.948 1.00 93.31 90 ALA A CA 1
ATOM 721 C C . ALA A 1 90 ? 3.712 -3.248 2.496 1.00 93.31 90 ALA A C 1
ATOM 723 O O . ALA A 1 90 ? 3.685 -2.351 1.658 1.00 93.31 90 ALA A O 1
ATOM 724 N N . PHE A 1 91 ? 4.852 -3.692 3.013 1.00 92.44 91 PHE A N 1
ATOM 725 C CA . PHE A 1 91 ? 6.158 -3.120 2.710 1.00 92.44 91 PHE A CA 1
ATOM 726 C C . PHE A 1 91 ? 6.899 -4.001 1.711 1.00 92.44 91 PHE A C 1
ATOM 728 O O . PHE A 1 91 ? 7.237 -5.149 1.996 1.00 92.44 91 PHE A O 1
ATOM 735 N N . VAL A 1 92 ? 7.174 -3.443 0.534 1.00 91.38 92 VAL A N 1
ATOM 736 C CA . VAL A 1 92 ? 7.945 -4.078 -0.533 1.00 91.38 92 VAL A CA 1
ATOM 737 C C . VAL A 1 92 ? 9.411 -3.709 -0.350 1.00 91.38 92 VAL A C 1
ATOM 739 O O . VAL A 1 92 ? 9.810 -2.561 -0.571 1.00 91.38 92 VAL A O 1
ATOM 742 N N . ASN A 1 93 ? 10.212 -4.689 0.073 1.00 89.06 93 ASN A N 1
ATOM 743 C CA . ASN A 1 93 ? 11.649 -4.543 0.334 1.00 89.06 93 ASN A CA 1
ATOM 744 C C . ASN A 1 93 ? 12.007 -3.355 1.257 1.00 89.06 93 ASN A C 1
ATOM 746 O O . ASN A 1 93 ? 13.094 -2.798 1.137 1.00 89.06 93 ASN A O 1
ATOM 750 N N . GLY A 1 94 ? 11.085 -2.905 2.117 1.00 87.38 94 GLY A N 1
ATOM 751 C CA . GLY A 1 94 ? 11.282 -1.717 2.960 1.00 87.38 94 GLY A CA 1
ATOM 752 C C . GLY A 1 94 ? 11.448 -0.392 2.194 1.00 87.38 94 GLY A C 1
ATOM 753 O O . GLY A 1 94 ? 11.822 0.612 2.792 1.00 87.38 94 GLY A O 1
ATOM 754 N N . ARG A 1 95 ? 11.196 -0.368 0.876 1.00 89.56 95 ARG A N 1
ATOM 755 C CA . ARG A 1 95 ? 11.379 0.809 0.001 1.00 89.56 95 ARG A CA 1
ATOM 756 C C . ARG A 1 95 ? 10.068 1.457 -0.408 1.00 89.56 95 ARG A C 1
ATOM 758 O O . ARG A 1 95 ? 9.993 2.677 -0.502 1.00 89.56 95 ARG A O 1
ATOM 765 N N . VAL A 1 96 ? 9.065 0.627 -0.672 1.00 94.12 96 VAL A N 1
ATOM 766 C CA . VAL A 1 96 ? 7.726 1.058 -1.068 1.00 94.12 96 VAL A CA 1
ATOM 767 C C . VAL A 1 96 ? 6.735 0.470 -0.080 1.00 94.12 96 VAL A C 1
ATOM 769 O O . VAL A 1 96 ? 6.842 -0.706 0.262 1.00 94.12 96 VAL A O 1
ATOM 772 N N . ALA A 1 97 ? 5.779 1.273 0.366 1.00 95.12 97 ALA A N 1
ATOM 773 C CA . ALA A 1 97 ? 4.669 0.819 1.185 1.00 95.12 97 ALA A CA 1
ATOM 774 C C . ALA A 1 97 ? 3.377 0.912 0.375 1.00 95.12 97 ALA A C 1
ATOM 776 O O . ALA A 1 97 ? 3.145 1.897 -0.326 1.00 95.12 97 ALA A O 1
ATOM 777 N N . LEU A 1 98 ? 2.552 -0.121 0.467 1.00 96.38 98 LEU A N 1
ATOM 778 C CA . LEU A 1 98 ? 1.130 -0.060 0.185 1.00 96.38 98 LEU A CA 1
ATOM 779 C C . LEU A 1 98 ? 0.420 0.294 1.492 1.00 96.38 98 LEU A C 1
ATOM 781 O O . LEU A 1 98 ? 0.708 -0.334 2.508 1.00 96.38 98 LEU A O 1
ATOM 785 N N . ALA A 1 99 ? -0.525 1.225 1.443 1.00 95.75 99 ALA A N 1
ATOM 786 C CA . ALA A 1 99 ? -1.528 1.399 2.484 1.00 95.75 99 ALA A CA 1
ATOM 787 C C . ALA A 1 99 ? -2.924 1.243 1.880 1.00 95.75 99 ALA A C 1
ATOM 789 O O . ALA A 1 99 ? -3.194 1.804 0.818 1.00 95.75 99 ALA A O 1
ATOM 790 N N . VAL A 1 100 ? -3.793 0.494 2.554 1.00 95.50 100 VAL A N 1
ATOM 791 C CA . VAL A 1 100 ? -5.214 0.348 2.222 1.00 95.50 100 VAL A CA 1
ATOM 792 C C . VAL A 1 100 ? -6.019 0.673 3.467 1.00 95.50 100 VAL A C 1
ATOM 794 O O . VAL A 1 100 ? -5.757 0.090 4.514 1.00 95.50 100 VAL A O 1
ATOM 797 N N . ALA A 1 101 ? -6.973 1.592 3.348 1.00 94.00 101 ALA A N 1
ATOM 798 C CA . ALA A 1 101 ? -7.962 1.858 4.385 1.00 94.00 101 ALA A CA 1
ATOM 799 C C . ALA A 1 101 ? -9.228 1.064 4.060 1.00 94.00 101 ALA A C 1
ATOM 801 O O . ALA A 1 101 ? -9.798 1.232 2.974 1.00 94.00 101 ALA A O 1
ATOM 802 N N . CYS A 1 102 ? -9.622 0.171 4.962 1.00 93.31 102 CYS A N 1
ATOM 803 C CA . CYS A 1 102 ? -10.700 -0.786 4.752 1.00 93.31 102 CYS A CA 1
ATOM 804 C C . CYS A 1 102 ? -11.491 -1.081 6.040 1.00 93.31 102 CYS A C 1
ATOM 806 O O . CYS A 1 102 ? -10.993 -0.839 7.139 1.00 93.31 102 CYS A O 1
ATOM 808 N N . PRO A 1 103 ? -12.705 -1.651 5.931 1.00 92.19 103 PRO A N 1
ATOM 809 C CA . PRO A 1 103 ? -13.539 -1.953 7.092 1.00 92.19 103 PRO A CA 1
ATOM 810 C C . PRO A 1 103 ? -12.990 -3.033 8.031 1.00 92.19 103 PRO A C 1
ATOM 812 O O . PRO A 1 103 ? -13.326 -2.994 9.210 1.00 92.19 103 PRO A O 1
ATOM 815 N N . ASP A 1 104 ? -12.221 -4.004 7.525 1.00 92.25 104 ASP A N 1
ATOM 816 C CA . ASP A 1 104 ? -11.614 -5.092 8.309 1.00 92.25 104 ASP A CA 1
ATOM 817 C C . ASP A 1 104 ? -10.314 -5.549 7.632 1.00 92.25 104 ASP A C 1
ATOM 819 O O . ASP A 1 104 ? -10.318 -6.311 6.663 1.00 92.25 104 ASP A O 1
ATOM 823 N N . ALA A 1 105 ? -9.186 -5.037 8.122 1.00 91.31 105 ALA A N 1
ATOM 824 C CA . ALA A 1 105 ? -7.878 -5.305 7.529 1.00 91.31 105 ALA A CA 1
ATOM 825 C C . ALA A 1 105 ? -7.361 -6.727 7.820 1.00 91.31 105 ALA A C 1
ATOM 827 O O . ALA A 1 105 ? -6.604 -7.279 7.014 1.00 91.31 105 ALA A O 1
ATOM 828 N N . GLU A 1 106 ? -7.763 -7.343 8.936 1.00 90.19 106 GLU A N 1
ATOM 829 C CA . GLU A 1 106 ? -7.289 -8.680 9.311 1.00 90.19 106 GLU A CA 1
ATOM 830 C C . GLU A 1 106 ? -7.978 -9.753 8.462 1.00 90.19 106 GLU A C 1
ATOM 832 O O . GLU A 1 106 ? -7.311 -10.661 7.960 1.00 90.19 106 GLU A O 1
ATOM 837 N N . ALA A 1 107 ? -9.285 -9.613 8.209 1.00 90.38 107 ALA A N 1
ATOM 838 C CA . ALA A 1 107 ? -10.044 -10.555 7.387 1.00 90.38 107 ALA A CA 1
ATOM 839 C C . ALA A 1 107 ? -9.527 -10.658 5.941 1.00 90.38 107 ALA A C 1
ATOM 841 O O . ALA A 1 107 ? -9.629 -11.716 5.315 1.00 90.38 107 ALA A O 1
ATOM 842 N N . VAL A 1 108 ? -8.953 -9.576 5.407 1.00 91.00 108 VAL A N 1
ATOM 843 C CA . VAL A 1 108 ? -8.509 -9.486 4.003 1.00 91.00 108 VAL A CA 1
ATOM 844 C C . VAL A 1 108 ? -7.003 -9.692 3.824 1.00 91.00 108 VAL A C 1
ATOM 846 O O . VAL A 1 108 ? -6.520 -9.786 2.692 1.00 91.00 108 VAL A O 1
ATOM 849 N N . ARG A 1 109 ? -6.250 -9.820 4.926 1.00 89.25 109 ARG A N 1
ATOM 850 C CA . ARG A 1 109 ? -4.782 -9.909 4.946 1.00 89.25 109 ARG A CA 1
ATOM 851 C C . ARG A 1 109 ? -4.214 -10.962 3.995 1.00 89.25 109 ARG A C 1
ATOM 853 O O . ARG A 1 109 ? -3.295 -10.676 3.227 1.00 89.25 109 ARG A O 1
ATOM 860 N N . ASP A 1 110 ? -4.767 -12.171 4.022 1.00 89.62 110 ASP A N 1
ATOM 861 C CA . ASP A 1 110 ? -4.292 -13.276 3.184 1.00 89.62 110 ASP A CA 1
ATOM 862 C C . ASP A 1 110 ? -4.800 -13.177 1.738 1.00 89.62 110 ASP A C 1
ATOM 864 O O . ASP A 1 110 ? -4.084 -13.541 0.798 1.00 89.62 110 ASP A O 1
ATOM 868 N N . ALA A 1 111 ? -6.008 -12.638 1.538 1.00 89.00 111 ALA A N 1
ATOM 869 C CA . ALA A 1 111 ? -6.628 -12.495 0.221 1.00 89.00 111 ALA A CA 1
ATOM 870 C C . ALA A 1 111 ? -5.818 -11.556 -0.689 1.00 89.00 111 ALA A C 1
ATOM 872 O O . ALA A 1 111 ? -5.589 -11.847 -1.870 1.00 89.00 111 ALA A O 1
ATOM 873 N N . VAL A 1 112 ? -5.263 -10.480 -0.121 1.00 88.56 112 VAL A N 1
ATOM 874 C CA . VAL A 1 112 ? -4.474 -9.498 -0.877 1.00 88.56 112 VAL A CA 1
ATOM 875 C C . VAL A 1 112 ? -3.061 -9.977 -1.233 1.00 88.56 112 VAL A C 1
ATOM 877 O O . VAL A 1 112 ? -2.395 -9.368 -2.073 1.00 88.56 112 VAL A O 1
ATOM 880 N N . MET A 1 113 ? -2.578 -11.097 -0.682 1.00 89.56 113 MET A N 1
ATOM 881 C CA . MET A 1 113 ? -1.195 -11.551 -0.901 1.00 89.56 113 MET A CA 1
ATOM 882 C C . MET A 1 113 ? -0.881 -11.876 -2.361 1.00 89.56 113 MET A C 1
ATOM 884 O O . MET A 1 113 ? 0.233 -11.633 -2.839 1.00 89.56 113 MET A O 1
ATOM 888 N N . ARG A 1 114 ? -1.845 -12.437 -3.097 1.00 90.38 114 ARG A N 1
ATOM 889 C CA . ARG A 1 114 ? -1.663 -12.749 -4.519 1.00 90.38 114 ARG A CA 1
ATOM 890 C C . ARG A 1 114 ? -1.527 -11.479 -5.371 1.00 90.38 114 ARG A C 1
ATOM 892 O O . ARG A 1 114 ? -0.521 -11.384 -6.083 1.00 90.38 114 ARG A O 1
ATOM 899 N N . PRO A 1 115 ? -2.464 -10.512 -5.329 1.00 91.94 115 PRO A N 1
ATOM 900 C CA . PRO A 1 115 ? -2.305 -9.270 -6.080 1.00 91.94 115 PRO A CA 1
ATOM 901 C C . PRO A 1 115 ? -1.107 -8.435 -5.597 1.00 91.94 115 PRO A C 1
ATOM 903 O O . PRO A 1 115 ? -0.424 -7.849 -6.434 1.00 91.94 115 PRO A O 1
ATOM 906 N N . LEU A 1 116 ? -0.744 -8.476 -4.308 1.00 91.56 116 LEU A N 1
ATOM 907 C CA . LEU A 1 116 ? 0.472 -7.836 -3.781 1.00 91.56 116 LEU A CA 1
ATOM 908 C C . LEU A 1 116 ? 1.763 -8.345 -4.435 1.00 91.56 116 LEU A C 1
ATOM 910 O O . LEU A 1 116 ? 2.637 -7.555 -4.793 1.00 91.56 116 LEU A O 1
ATOM 914 N N . ARG A 1 117 ? 1.897 -9.662 -4.635 1.00 92.06 117 ARG A N 1
ATOM 915 C CA . ARG A 1 117 ? 3.069 -10.239 -5.321 1.00 92.06 117 ARG A CA 1
ATOM 916 C C . ARG A 1 117 ? 3.162 -9.778 -6.773 1.00 92.06 117 ARG A C 1
ATOM 918 O O . ARG A 1 117 ? 4.257 -9.479 -7.247 1.00 92.06 117 ARG A O 1
ATOM 925 N N . ALA A 1 118 ? 2.027 -9.708 -7.467 1.00 93.50 118 ALA A N 1
ATOM 926 C CA . ALA A 1 118 ? 1.975 -9.188 -8.830 1.00 93.50 118 ALA A CA 1
ATOM 927 C C . ALA A 1 118 ? 2.336 -7.694 -8.870 1.00 93.50 118 ALA A C 1
ATOM 929 O O . ALA A 1 118 ? 3.109 -7.271 -9.727 1.00 93.50 118 ALA A O 1
ATOM 930 N N . LEU A 1 119 ? 1.834 -6.913 -7.910 1.00 94.69 119 LEU A N 1
ATOM 931 C CA . LEU A 1 119 ? 2.141 -5.493 -7.773 1.00 94.69 119 LEU A CA 1
ATOM 932 C C . LEU A 1 119 ? 3.639 -5.260 -7.547 1.00 94.69 119 LEU A C 1
ATOM 934 O O . LEU A 1 119 ? 4.233 -4.428 -8.228 1.00 94.69 119 LEU A O 1
ATOM 938 N N . ALA A 1 120 ? 4.273 -6.042 -6.670 1.00 92.94 120 ALA A N 1
ATOM 939 C CA . ALA A 1 120 ? 5.710 -5.963 -6.424 1.00 92.94 120 ALA A CA 1
ATOM 940 C C . ALA A 1 120 ? 6.552 -6.263 -7.681 1.00 92.94 120 ALA A C 1
ATOM 942 O O . ALA A 1 120 ? 7.508 -5.538 -7.958 1.00 92.94 120 ALA A O 1
ATOM 943 N N . ASP A 1 121 ? 6.180 -7.269 -8.487 1.00 92.44 121 ASP A N 1
ATOM 944 C CA . ASP A 1 121 ? 6.855 -7.536 -9.771 1.00 92.44 121 ASP A CA 1
ATOM 945 C C . ASP A 1 121 ? 6.766 -6.329 -10.718 1.00 92.44 121 ASP A C 1
ATOM 947 O O . ASP A 1 121 ? 7.775 -5.914 -11.297 1.00 92.44 121 ASP A O 1
ATOM 951 N N . ARG A 1 122 ? 5.582 -5.712 -10.838 1.00 94.19 122 ARG A N 1
ATOM 952 C CA . ARG A 1 122 ? 5.396 -4.525 -11.687 1.00 94.19 122 ARG A CA 1
ATOM 953 C C . ARG A 1 122 ? 6.168 -3.316 -11.175 1.00 94.19 122 ARG A C 1
ATOM 955 O O . ARG A 1 122 ? 6.805 -2.636 -11.979 1.00 94.19 122 ARG A O 1
ATOM 962 N N . LEU A 1 123 ? 6.201 -3.097 -9.862 1.0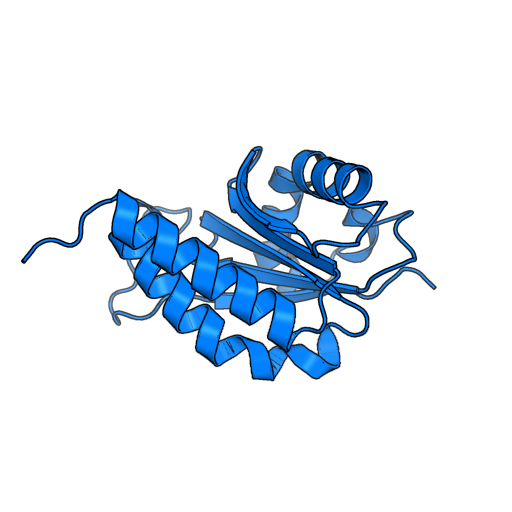0 93.88 123 LEU A N 1
ATOM 963 C CA . LEU A 1 123 ? 7.007 -2.046 -9.238 1.00 93.88 123 LEU A CA 1
ATOM 964 C C . LEU A 1 123 ? 8.494 -2.201 -9.584 1.00 93.88 123 LEU A C 1
ATOM 966 O O . LEU A 1 123 ? 9.126 -1.237 -10.010 1.00 93.88 123 LEU A O 1
ATOM 970 N N . PHE A 1 124 ? 9.047 -3.410 -9.502 1.00 92.12 124 PHE A N 1
ATOM 971 C CA . PHE A 1 124 ? 10.458 -3.657 -9.819 1.00 92.12 124 PHE A CA 1
ATOM 972 C C . PHE A 1 124 ? 10.818 -3.447 -11.288 1.00 92.12 124 PHE A C 1
ATOM 974 O O . PHE A 1 124 ? 11.957 -3.098 -11.593 1.00 92.12 124 PHE A O 1
ATOM 981 N N . ARG A 1 125 ? 9.873 -3.681 -12.201 1.00 91.88 125 ARG A N 1
ATOM 982 C CA . ARG A 1 125 ? 10.049 -3.372 -13.628 1.00 91.88 125 ARG A CA 1
ATOM 983 C C . ARG A 1 125 ? 9.923 -1.878 -13.904 1.00 91.88 125 ARG A C 1
ATOM 985 O O . ARG A 1 125 ? 10.568 -1.375 -14.816 1.00 91.88 125 ARG A O 1
ATOM 992 N N . TYR A 1 126 ? 9.089 -1.181 -13.134 1.00 93.31 126 TYR A N 1
ATOM 993 C CA . TYR A 1 126 ? 8.896 0.261 -13.253 1.00 93.31 126 TYR A CA 1
ATOM 994 C C . TYR A 1 126 ? 10.096 1.052 -12.716 1.00 93.31 126 TYR A C 1
ATOM 996 O O . TYR A 1 126 ? 10.503 2.046 -13.320 1.00 93.31 126 TYR A O 1
ATOM 1004 N N . ASN A 1 127 ? 10.676 0.605 -11.601 1.00 91.44 127 ASN A N 1
ATOM 1005 C CA . ASN A 1 127 ? 11.888 1.169 -11.025 1.00 91.44 127 ASN A CA 1
ATOM 1006 C C . ASN A 1 127 ? 12.747 0.071 -10.380 1.00 91.44 127 ASN A C 1
ATOM 1008 O O . ASN A 1 127 ? 12.418 -0.479 -9.327 1.00 91.44 127 ASN A O 1
ATOM 1012 N N . GLU A 1 128 ? 13.888 -0.217 -11.006 1.00 87.81 128 GLU A N 1
ATOM 1013 C CA . GLU A 1 128 ? 14.781 -1.299 -10.590 1.00 87.81 128 GLU A CA 1
ATOM 1014 C C . GLU A 1 128 ? 15.406 -1.073 -9.209 1.00 87.81 128 GLU A C 1
ATOM 1016 O O . GLU A 1 128 ? 15.762 -2.046 -8.543 1.00 87.81 128 GLU A O 1
ATOM 1021 N N . THR A 1 129 ? 15.511 0.177 -8.738 1.00 88.25 129 THR A N 1
ATOM 1022 C CA . THR A 1 129 ? 16.100 0.466 -7.420 1.00 88.25 129 THR A CA 1
ATOM 1023 C C . THR A 1 129 ? 15.274 -0.119 -6.277 1.00 88.25 129 THR A C 1
ATOM 1025 O O . THR A 1 129 ? 15.830 -0.444 -5.230 1.00 88.25 129 THR A O 1
ATOM 1028 N N . TRP A 1 130 ? 13.972 -0.343 -6.486 1.00 89.75 130 TRP A N 1
ATOM 1029 C CA . TRP A 1 130 ? 13.083 -0.962 -5.502 1.00 89.75 130 TRP A CA 1
ATOM 1030 C C . TRP A 1 130 ? 13.315 -2.468 -5.329 1.00 89.75 130 TRP A C 1
ATOM 1032 O O . TRP A 1 130 ? 12.833 -3.053 -4.361 1.00 89.75 130 TRP A O 1
ATOM 1042 N N . ARG A 1 131 ? 14.091 -3.116 -6.212 1.00 85.81 131 ARG A N 1
ATOM 1043 C CA . ARG A 1 131 ? 14.510 -4.521 -6.031 1.00 85.81 131 ARG A CA 1
ATOM 1044 C C . ARG A 1 131 ? 15.474 -4.716 -4.866 1.00 85.81 131 ARG A C 1
ATOM 1046 O O . ARG A 1 131 ? 15.624 -5.840 -4.387 1.00 85.81 131 ARG A O 1
ATOM 1053 N N . LEU A 1 132 ? 16.160 -3.652 -4.466 1.00 84.94 132 LEU A N 1
ATOM 1054 C CA . LEU A 1 132 ? 17.108 -3.668 -3.365 1.00 84.94 132 LEU A CA 1
ATOM 1055 C C . LEU A 1 132 ? 16.395 -3.284 -2.070 1.00 84.94 132 LEU A C 1
ATOM 1057 O O . LEU A 1 132 ? 15.533 -2.405 -2.072 1.00 84.94 132 LEU A O 1
ATOM 1061 N N . ASP A 1 133 ? 16.793 -3.905 -0.962 1.00 79.44 133 ASP A N 1
ATOM 1062 C CA . ASP A 1 133 ? 16.360 -3.475 0.366 1.00 79.44 133 ASP A CA 1
ATOM 1063 C C . ASP A 1 133 ? 16.894 -2.067 0.706 1.00 79.44 133 ASP A C 1
ATOM 1065 O O . ASP A 1 133 ? 17.669 -1.448 -0.042 1.00 79.44 133 ASP A O 1
ATOM 1069 N N . GLU A 1 134 ? 16.488 -1.523 1.850 1.00 74.44 134 GLU A N 1
ATOM 1070 C CA . GLU A 1 134 ? 16.947 -0.229 2.361 1.00 74.44 134 GLU A CA 1
ATOM 1071 C C . GLU A 1 134 ? 18.480 -0.139 2.515 1.00 74.44 134 GLU A C 1
ATOM 1073 O O . GLU A 1 134 ? 19.052 0.944 2.380 1.00 74.44 134 GLU A O 1
ATOM 1078 N N . LYS A 1 135 ? 19.159 -1.283 2.681 1.00 78.44 135 LYS A N 1
ATOM 1079 C CA . LYS A 1 135 ? 20.622 -1.422 2.811 1.00 78.44 135 LYS A CA 1
ATOM 1080 C C . LYS A 1 135 ? 21.329 -1.693 1.477 1.00 78.44 135 LYS A C 1
ATOM 1082 O O . LYS A 1 135 ? 22.540 -1.903 1.465 1.00 78.44 135 LYS A O 1
ATOM 1087 N N . GLY A 1 136 ? 20.601 -1.691 0.360 1.00 70.81 136 GLY A N 1
ATOM 1088 C CA . GLY A 1 136 ? 21.152 -1.932 -0.974 1.00 70.81 136 GLY A CA 1
ATOM 1089 C C . GLY A 1 136 ? 21.411 -3.408 -1.287 1.00 70.81 136 GLY A C 1
ATOM 1090 O O . GLY A 1 136 ? 22.087 -3.713 -2.269 1.00 70.81 136 GLY A O 1
ATOM 1091 N N . ARG A 1 137 ? 20.897 -4.341 -0.477 1.00 72.75 137 ARG A N 1
ATOM 1092 C CA . ARG A 1 137 ? 21.035 -5.781 -0.717 1.00 72.75 137 ARG A CA 1
ATOM 1093 C C . ARG A 1 137 ? 19.918 -6.253 -1.638 1.00 72.75 137 ARG A C 1
ATOM 1095 O O . ARG A 1 137 ? 18.743 -5.998 -1.392 1.00 72.75 137 ARG A O 1
ATOM 1102 N N . GLY A 1 138 ? 20.293 -6.953 -2.703 1.00 64.81 138 GLY A N 1
ATOM 1103 C CA . GLY A 1 138 ? 19.335 -7.624 -3.576 1.00 64.81 138 GLY A CA 1
ATOM 1104 C C . GLY A 1 138 ? 18.841 -8.932 -2.963 1.00 64.81 138 GLY A C 1
ATOM 1105 O O . GLY A 1 138 ? 19.579 -9.622 -2.258 1.00 64.81 138 GLY A O 1
ATOM 1106 N N . PHE A 1 139 ? 17.600 -9.307 -3.265 1.00 62.56 139 PHE A N 1
ATOM 1107 C CA . PHE A 1 139 ? 17.088 -10.635 -2.935 1.00 62.56 139 PHE A CA 1
ATOM 1108 C C . PHE A 1 139 ? 17.593 -11.654 -3.964 1.00 62.56 139 PHE A C 1
ATOM 1110 O O . PHE A 1 139 ? 17.134 -11.691 -5.104 1.00 62.56 139 PHE A O 1
ATOM 1117 N N . PHE A 1 140 ? 18.535 -12.506 -3.550 1.00 50.56 140 PHE A N 1
ATOM 1118 C CA . PHE A 1 140 ? 19.175 -13.527 -4.396 1.00 50.56 140 PHE A CA 1
ATOM 1119 C C . PHE A 1 140 ? 18.225 -14.648 -4.880 1.00 50.56 140 PHE A C 1
ATOM 1121 O O . PHE A 1 140 ? 18.614 -15.439 -5.733 1.00 50.56 140 PHE A O 1
ATOM 1128 N N . LEU A 1 141 ? 16.983 -14.715 -4.376 1.00 53.09 141 LEU A N 1
ATOM 1129 C CA . LEU A 1 141 ? 15.985 -15.753 -4.699 1.00 53.09 141 LEU A CA 1
ATOM 1130 C C . LEU A 1 141 ? 14.804 -15.263 -5.563 1.00 53.09 141 LEU A C 1
ATOM 1132 O O . LEU A 1 141 ? 13.834 -15.991 -5.750 1.00 53.09 141 LEU A O 1
ATOM 1136 N N . GLY A 1 142 ? 14.875 -14.053 -6.127 1.00 57.25 142 GLY A N 1
ATOM 1137 C CA . GLY A 1 142 ? 13.947 -13.606 -7.178 1.00 57.25 142 GLY A CA 1
ATOM 1138 C C . GLY A 1 142 ? 12.527 -13.232 -6.733 1.00 57.25 142 GLY A C 1
ATOM 1139 O O . GLY A 1 142 ? 11.725 -12.837 -7.575 1.00 57.25 142 GLY A O 1
ATOM 1140 N N . SER A 1 143 ? 12.202 -13.302 -5.440 1.00 67.38 143 SER A N 1
ATOM 1141 C CA . SER A 1 143 ? 10.912 -12.860 -4.896 1.00 67.38 143 SER A CA 1
ATOM 1142 C C . SER A 1 143 ? 11.061 -11.621 -4.016 1.00 67.38 143 SER A C 1
ATOM 1144 O O . SER A 1 143 ? 1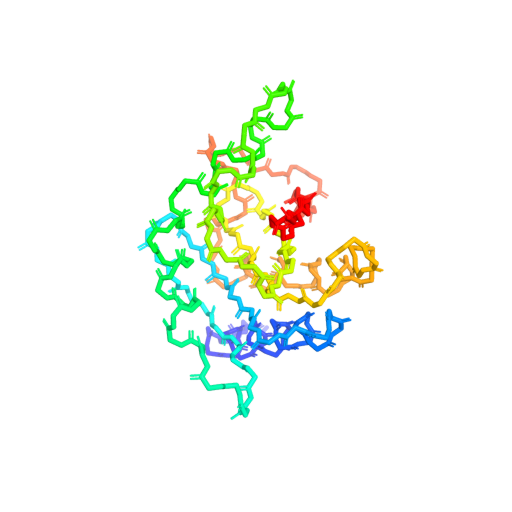1.993 -11.543 -3.216 1.00 67.38 143 SER A O 1
ATOM 1146 N N . ALA A 1 144 ? 10.118 -10.682 -4.131 1.00 78.56 144 ALA A N 1
ATOM 1147 C CA . ALA A 1 144 ? 10.008 -9.536 -3.231 1.00 78.56 144 ALA A CA 1
ATOM 1148 C C . ALA A 1 144 ? 9.882 -9.989 -1.769 1.00 78.56 144 ALA A C 1
ATOM 1150 O O . ALA A 1 144 ? 9.137 -10.931 -1.479 1.00 78.56 144 ALA A O 1
ATOM 1151 N N . ARG A 1 145 ? 10.546 -9.284 -0.850 1.00 84.81 145 ARG A N 1
ATOM 1152 C CA . ARG A 1 145 ? 10.175 -9.321 0.564 1.00 84.81 145 ARG A CA 1
ATOM 1153 C C . ARG A 1 145 ? 8.914 -8.486 0.738 1.00 84.81 145 ARG A C 1
ATOM 1155 O O . ARG A 1 145 ? 8.892 -7.322 0.343 1.00 84.81 145 ARG A O 1
ATOM 1162 N N . LEU A 1 146 ? 7.889 -9.109 1.306 1.00 87.06 146 LEU A N 1
ATOM 1163 C CA . LEU A 1 146 ? 6.616 -8.488 1.640 1.00 87.06 146 LEU A CA 1
ATOM 1164 C C . LEU A 1 146 ? 6.409 -8.644 3.142 1.00 87.06 146 LEU A C 1
ATOM 1166 O O . LEU A 1 146 ? 6.181 -9.759 3.609 1.00 87.06 146 LEU A O 1
ATOM 1170 N N . ASP A 1 147 ? 6.511 -7.545 3.880 1.00 87.56 147 ASP A N 1
ATOM 1171 C CA . ASP A 1 147 ? 6.120 -7.498 5.288 1.00 87.56 147 ASP A CA 1
ATOM 1172 C C . ASP A 1 147 ? 4.714 -6.882 5.352 1.00 87.56 147 ASP A C 1
ATOM 1174 O O . ASP A 1 147 ? 4.528 -5.749 4.910 1.00 87.56 147 ASP A O 1
ATOM 1178 N N . VAL A 1 148 ? 3.719 -7.633 5.834 1.00 88.25 148 VAL A N 1
ATOM 1179 C CA . VAL A 1 148 ? 2.321 -7.170 5.927 1.00 88.25 148 VAL A CA 1
ATOM 1180 C C . VAL A 1 148 ? 1.948 -6.932 7.381 1.00 88.25 148 VAL A C 1
ATOM 1182 O O . VAL A 1 148 ? 2.110 -7.828 8.215 1.00 88.25 148 VAL A O 1
ATOM 1185 N N . VAL A 1 149 ? 1.429 -5.738 7.649 1.00 88.31 149 VAL A N 1
ATOM 1186 C CA . VAL A 1 149 ? 1.032 -5.233 8.963 1.00 88.31 149 VAL A CA 1
ATOM 1187 C C . VAL A 1 149 ? -0.431 -4.827 8.896 1.00 88.31 149 VAL A C 1
ATOM 1189 O O . VAL A 1 149 ? -0.851 -4.194 7.930 1.00 88.31 149 VAL A O 1
ATOM 1192 N N . VAL A 1 150 ? -1.190 -5.179 9.925 1.00 87.56 150 VAL A N 1
ATOM 1193 C CA . VAL A 1 150 ? -2.565 -4.723 10.108 1.00 87.56 150 VAL A CA 1
ATOM 1194 C C . VAL A 1 150 ? -2.592 -3.784 11.303 1.00 87.56 150 VAL A C 1
ATOM 1196 O O . VAL A 1 150 ? -1.975 -4.071 12.330 1.00 87.56 150 VAL A O 1
ATOM 1199 N N . VAL A 1 151 ? -3.269 -2.652 11.149 1.00 86.88 151 VAL A N 1
ATOM 1200 C CA . VAL A 1 151 ? -3.517 -1.688 12.219 1.00 86.88 151 VAL A CA 1
ATOM 1201 C C . VAL A 1 151 ? -5.024 -1.525 12.338 1.00 86.88 151 VAL A C 1
ATOM 1203 O O . VAL A 1 151 ? -5.666 -1.050 11.407 1.00 86.88 151 VAL A O 1
ATOM 1206 N N . GLY A 1 152 ? -5.596 -1.969 13.455 1.00 82.12 152 GLY A N 1
ATOM 1207 C CA . GLY A 1 152 ? -7.016 -1.766 13.730 1.00 82.12 152 GLY A CA 1
ATOM 1208 C C . GLY A 1 152 ? -7.313 -0.307 14.066 1.00 82.12 152 GLY A C 1
ATOM 1209 O O . GLY A 1 152 ? -6.433 0.418 14.536 1.00 82.12 152 GLY A O 1
ATOM 1210 N N . ARG A 1 153 ? -8.557 0.118 13.848 1.00 78.88 153 ARG A N 1
ATOM 1211 C CA .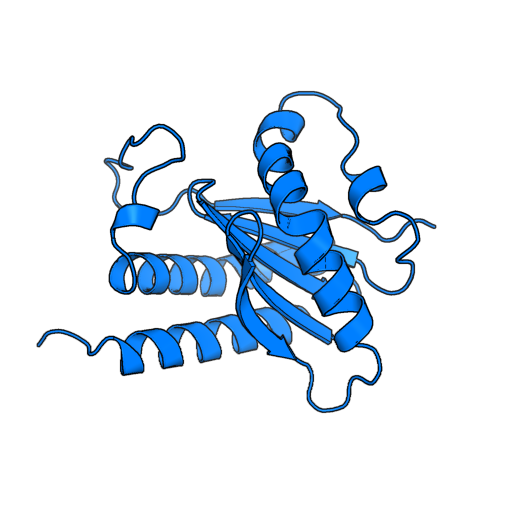 ARG A 1 153 ? -9.048 1.410 14.333 1.00 78.88 153 ARG A CA 1
ATOM 1212 C C . ARG A 1 153 ? -8.901 1.511 15.858 1.00 78.88 153 ARG A C 1
ATOM 1214 O O . ARG A 1 153 ? -9.107 0.525 16.571 1.00 78.88 153 ARG A O 1
ATOM 1221 N N . ALA A 1 154 ? -8.586 2.703 16.360 1.00 62.03 154 ALA A N 1
ATOM 1222 C CA . ALA A 1 154 ? -8.663 2.976 17.793 1.00 62.03 154 ALA A CA 1
ATOM 1223 C C . ALA A 1 154 ? -10.139 2.895 18.231 1.00 62.03 154 ALA A C 1
ATOM 1225 O O . ALA A 1 154 ? -10.992 3.544 17.624 1.00 62.03 154 ALA A O 1
ATOM 1226 N N . GLY A 1 155 ? -10.438 2.029 19.204 1.00 52.19 155 GLY A N 1
ATOM 1227 C CA . GLY A 1 155 ? -11.788 1.794 19.737 1.00 52.19 155 GLY A CA 1
ATOM 1228 C C . GLY A 1 155 ? -12.116 2.610 20.978 1.00 52.19 155 GLY A C 1
ATOM 1229 O O . GLY A 1 155 ? -11.171 3.094 21.641 1.00 52.19 155 GLY A O 1
#

Sequence (155 aa):
MFESRERLADDIRHLLAAVRHEADGRYACLMEPGRILFESPEPEAREEWALRRLLEERSAALFSLPGSMAGEGPAEDLFEGWEQDDFLLAFVNGRVALAVACPDAEAVRDAVMRPLRALADRLFRYNETWRLDEKGRGFFLGSARLDVVVVGRAG